Protein AF-A0A9Q3XQT0-F1 (afdb_monomer)

pLDDT: mean 92.73, std 11.46, range [34.09, 98.75]

Mean predicted aligned error: 3.82 Å

Foldseek 3Di:
DPDVLLLLQVLVVLAVFWDALLNLQVSCCVVVHVPDASVNSLVVVLVCVVVVFKFKWFQDPDPVRIDTDPDDPVVLSVCQQCHDPPFHHRVRDPDSVSRVPGRSITMHGDPVNVVSNVVVVVVVRDNPDDPDDD

Radius of gyration: 14.34 Å; Cα contacts (8 Å, |Δi|>4): 191; chains: 1; bounding box: 37×36×39 Å

Secondary structure (DSSP, 8-state):
---HHHHHHHHHHHHHSPEEHHHHHHHHHHHH-TT--HHHHHHHHHHHHHTTSEEEEEE-SSSSSEEE--S-HHHHHHHHHH-BTTBPPTTT-SSHHHHTT--S-EEEE-HHHHHHHHHHHHTT------S---

Solvent-accessible surface area (backbone atoms only — not comparable to full-atom values): 7587 Å² total; per-residue (Å²): 125,92,53,65,66,55,51,45,47,51,42,56,47,25,70,76,42,70,40,32,62,40,56,50,39,51,54,43,25,72,70,74,32,90,84,57,50,69,66,60,32,50,52,53,53,50,41,37,41,77,68,49,28,30,51,56,20,26,75,35,102,55,98,80,43,56,44,74,56,94,62,58,68,68,60,53,52,46,29,44,34,64,24,41,99,88,28,53,5,75,76,61,37,92,46,76,70,58,36,72,72,27,60,36,32,33,30,38,51,30,76,58,21,53,53,51,41,55,52,42,46,75,72,67,58,69,84,78,67,77,95,76,79,134

Sequence (134 aa):
MNDEQLEFNLLVQLDDDWITFWEFMYYTIQSMGPSTTSEQTAVVIRSLVESGLMTLGALAANEVGWEEWDVDLDEAMRRIAEGHAGEVGYLTAPDRTALTLSEVVRACITEKGERRLAELEARGFTFAGPSGLV

Structure (mmCIF, N/CA/C/O backbone):
data_AF-A0A9Q3XQT0-F1
#
_entry.id   AF-A0A9Q3XQT0-F1
#
loop_
_atom_site.group_PDB
_atom_site.id
_atom_site.type_symbol
_atom_site.label_atom_id
_atom_site.label_alt_id
_atom_site.label_comp_id
_atom_site.label_asym_id
_atom_site.label_entity_id
_atom_site.label_seq_id
_atom_site.pdbx_PDB_ins_code
_atom_site.Cartn_x
_atom_site.Cartn_y
_atom_site.Cartn_z
_atom_site.occupancy
_atom_site.B_iso_or_equiv
_atom_site.auth_seq_id
_atom_site.auth_comp_id
_atom_site.auth_asym_id
_atom_site.auth_atom_id
_atom_site.pdbx_PDB_model_num
ATOM 1 N N . MET A 1 1 ? -0.725 7.027 -11.129 1.00 66.81 1 MET A N 1
ATOM 2 C CA . MET A 1 1 ? 0.617 7.226 -10.541 1.00 66.81 1 MET A CA 1
ATOM 3 C C . MET A 1 1 ? 1.581 7.642 -11.650 1.00 66.81 1 MET A C 1
ATOM 5 O O . MET A 1 1 ? 1.451 7.113 -12.742 1.00 66.81 1 MET A O 1
ATOM 9 N N . ASN A 1 2 ? 2.480 8.610 -11.414 1.00 76.88 2 ASN A N 1
ATOM 10 C CA . ASN A 1 2 ? 3.408 9.127 -12.447 1.00 76.88 2 ASN A CA 1
ATOM 11 C C . ASN A 1 2 ? 4.858 8.638 -12.275 1.00 76.88 2 ASN A C 1
ATOM 13 O O . ASN A 1 2 ? 5.710 8.960 -13.099 1.00 76.88 2 ASN A O 1
ATOM 17 N N . ASP A 1 3 ? 5.139 7.906 -11.200 1.00 91.31 3 ASP A N 1
ATOM 18 C CA . ASP A 1 3 ? 6.454 7.344 -10.904 1.00 91.31 3 ASP A CA 1
ATOM 19 C C . ASP A 1 3 ? 6.456 5.854 -11.264 1.00 91.31 3 ASP A C 1
ATOM 21 O O . ASP A 1 3 ? 5.978 5.015 -10.501 1.00 91.31 3 ASP A O 1
ATOM 25 N N . GLU A 1 4 ? 6.948 5.536 -12.462 1.00 94.56 4 GLU A N 1
ATOM 26 C CA . GLU A 1 4 ? 6.988 4.157 -12.961 1.00 94.56 4 GLU A CA 1
ATOM 27 C C . GLU A 1 4 ? 8.007 3.282 -12.216 1.00 94.56 4 GLU A C 1
ATOM 29 O O . GLU A 1 4 ? 7.851 2.064 -12.203 1.00 94.56 4 GLU A O 1
ATOM 34 N N . GLN A 1 5 ? 9.026 3.864 -11.570 1.00 94.44 5 GLN A N 1
ATOM 35 C CA . GLN A 1 5 ? 9.981 3.081 -10.781 1.00 94.44 5 GLN A CA 1
ATOM 36 C C . GLN A 1 5 ? 9.372 2.665 -9.438 1.00 94.44 5 GLN A C 1
ATOM 38 O O . GLN A 1 5 ? 9.564 1.526 -9.012 1.00 94.44 5 GLN A O 1
ATOM 43 N N . LEU A 1 6 ? 8.610 3.555 -8.792 1.00 95.38 6 LEU A N 1
ATOM 44 C CA . LEU A 1 6 ? 7.810 3.191 -7.620 1.00 95.38 6 LEU A CA 1
ATOM 45 C C . LEU A 1 6 ? 6.753 2.141 -7.982 1.00 95.38 6 LEU A C 1
ATOM 47 O O . LEU A 1 6 ? 6.614 1.157 -7.260 1.00 95.38 6 LEU A O 1
ATOM 51 N N . GLU A 1 7 ? 6.050 2.325 -9.106 1.00 96.81 7 GLU A N 1
ATOM 52 C CA . GLU A 1 7 ? 5.091 1.341 -9.626 1.00 96.81 7 GLU A CA 1
ATOM 53 C C . GLU A 1 7 ? 5.735 -0.030 -9.789 1.00 96.81 7 GLU A C 1
ATOM 55 O O . GLU A 1 7 ? 5.234 -1.009 -9.245 1.00 96.81 7 GLU A O 1
ATOM 60 N N . PHE A 1 8 ? 6.875 -0.083 -10.480 1.00 96.50 8 PHE A N 1
ATOM 61 C CA . PHE A 1 8 ? 7.624 -1.310 -10.689 1.00 96.50 8 PHE A CA 1
ATOM 62 C C . PHE A 1 8 ? 7.989 -1.990 -9.366 1.00 96.50 8 PHE A C 1
ATOM 64 O O . PHE A 1 8 ? 7.689 -3.164 -9.177 1.00 96.50 8 PHE A O 1
ATOM 71 N N . ASN A 1 9 ? 8.598 -1.251 -8.434 1.00 94.88 9 ASN A N 1
ATOM 72 C CA . ASN A 1 9 ? 9.027 -1.806 -7.152 1.00 94.88 9 ASN A CA 1
ATOM 73 C C . ASN A 1 9 ? 7.845 -2.360 -6.340 1.00 94.88 9 ASN A C 1
ATOM 75 O O . ASN A 1 9 ? 7.977 -3.420 -5.741 1.00 94.88 9 ASN A O 1
ATOM 79 N N . LEU A 1 10 ? 6.699 -1.672 -6.328 1.00 96.56 10 LEU A N 1
ATOM 80 C CA . LEU A 1 10 ? 5.504 -2.148 -5.627 1.00 96.56 10 LEU A CA 1
ATOM 81 C C . LEU A 1 10 ? 4.891 -3.376 -6.305 1.00 96.56 10 LEU A C 1
ATOM 83 O O . LEU A 1 10 ? 4.494 -4.303 -5.609 1.00 96.56 10 LEU A O 1
ATOM 87 N N . LEU A 1 11 ? 4.838 -3.414 -7.639 1.00 97.31 11 LEU A N 1
ATOM 88 C CA . LEU A 1 11 ? 4.323 -4.578 -8.364 1.00 97.31 11 LEU A CA 1
ATOM 89 C C . LEU A 1 11 ? 5.206 -5.813 -8.169 1.00 97.31 11 LEU A C 1
ATOM 91 O O . LEU A 1 11 ? 4.660 -6.886 -7.962 1.00 97.31 11 LEU A O 1
ATOM 95 N N . VAL A 1 12 ? 6.536 -5.663 -8.152 1.00 95.88 12 VAL A N 1
ATOM 96 C CA . VAL A 1 12 ? 7.457 -6.766 -7.809 1.00 95.88 12 VAL A CA 1
ATOM 97 C C . VAL A 1 12 ? 7.134 -7.345 -6.434 1.00 95.88 12 VAL A C 1
ATOM 99 O O . VAL A 1 12 ? 7.179 -8.551 -6.243 1.00 95.88 12 VAL A O 1
ATOM 102 N N . GLN A 1 13 ? 6.824 -6.491 -5.462 1.00 95.31 13 GLN A N 1
ATOM 103 C CA . GLN A 1 13 ? 6.522 -6.941 -4.106 1.00 95.31 13 GLN A CA 1
ATOM 104 C C . GLN A 1 13 ? 5.143 -7.605 -4.014 1.00 95.31 13 GLN A C 1
ATOM 106 O O . GLN A 1 13 ? 5.013 -8.591 -3.305 1.00 95.31 13 GLN A O 1
ATOM 111 N N . LEU A 1 14 ? 4.147 -7.103 -4.756 1.00 95.94 14 LEU A N 1
ATOM 112 C CA . LEU A 1 14 ? 2.794 -7.674 -4.792 1.00 95.94 14 LEU A CA 1
ATOM 113 C C . LEU A 1 14 ? 2.750 -9.029 -5.513 1.00 95.94 14 LEU A C 1
ATOM 115 O O . LEU A 1 14 ? 1.830 -9.807 -5.272 1.00 95.94 14 LEU A O 1
ATOM 119 N N . ASP A 1 15 ? 3.680 -9.255 -6.443 1.00 96.31 15 ASP A N 1
ATOM 120 C CA . ASP A 1 15 ? 3.852 -10.517 -7.173 1.00 96.31 15 ASP A CA 1
ATOM 121 C C . ASP A 1 15 ? 4.525 -11.597 -6.308 1.00 96.31 15 ASP A C 1
ATOM 123 O O . ASP A 1 15 ? 4.220 -12.778 -6.449 1.00 96.31 15 ASP A O 1
ATOM 127 N N . ASP A 1 16 ? 5.408 -11.191 -5.387 1.00 91.81 16 ASP A N 1
ATOM 128 C CA . ASP A 1 16 ? 6.112 -12.098 -4.469 1.00 91.81 16 ASP A CA 1
ATOM 129 C C . ASP A 1 16 ? 5.231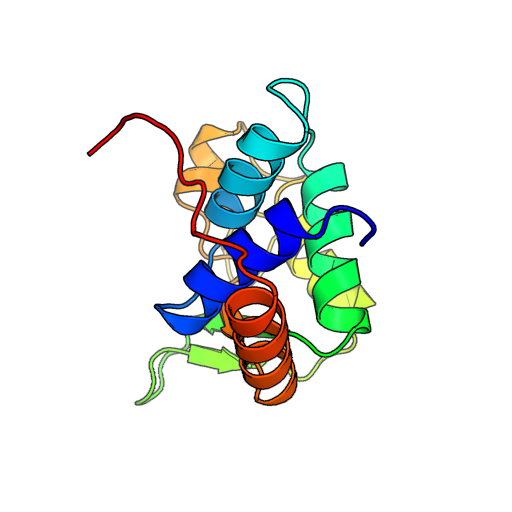 -12.527 -3.281 1.00 91.81 16 ASP A C 1
ATOM 131 O O . ASP A 1 16 ? 5.140 -13.718 -2.978 1.00 91.81 16 ASP A O 1
ATOM 135 N N . ASP A 1 17 ? 4.562 -11.575 -2.616 1.00 88.81 17 ASP A N 1
ATOM 136 C CA . ASP A 1 17 ? 3.690 -11.840 -1.462 1.00 88.81 17 ASP A CA 1
ATOM 137 C C . ASP A 1 17 ? 2.651 -10.717 -1.243 1.00 88.81 17 ASP A C 1
ATOM 139 O O . ASP A 1 17 ? 2.615 -9.690 -1.927 1.00 88.81 17 ASP A O 1
ATOM 143 N N . TRP A 1 18 ? 1.781 -10.888 -0.248 1.00 91.88 18 TRP A N 1
ATOM 144 C CA . TRP A 1 18 ? 0.856 -9.853 0.191 1.00 91.88 18 TRP A CA 1
ATOM 145 C C . TRP A 1 18 ? 1.566 -8.690 0.883 1.00 91.88 18 TRP A C 1
ATOM 147 O O . TRP A 1 18 ? 2.238 -8.875 1.899 1.00 91.88 18 TRP A O 1
ATOM 157 N N . ILE A 1 19 ? 1.265 -7.467 0.446 1.00 94.75 19 ILE A N 1
ATOM 158 C CA . ILE A 1 19 ? 1.860 -6.244 1.000 1.00 94.75 19 ILE A CA 1
ATOM 159 C C . ILE A 1 19 ? 0.974 -5.609 2.080 1.00 94.75 19 ILE A C 1
ATOM 161 O O . ILE A 1 19 ? -0.220 -5.373 1.868 1.00 94.75 19 ILE A O 1
ATOM 165 N N . THR A 1 20 ? 1.584 -5.244 3.209 1.00 96.56 20 THR A N 1
ATOM 166 C CA . THR A 1 20 ? 0.988 -4.449 4.298 1.00 96.56 20 THR A CA 1
ATOM 167 C C . THR A 1 20 ? 1.045 -2.937 4.046 1.00 96.56 20 THR A C 1
ATOM 169 O O . THR A 1 20 ? 1.838 -2.432 3.249 1.00 96.56 20 THR A O 1
ATOM 172 N N . PHE A 1 21 ? 0.263 -2.143 4.791 1.00 97.12 21 PHE A N 1
ATOM 173 C CA . PHE A 1 21 ? 0.355 -0.675 4.704 1.00 97.12 21 PHE A CA 1
ATOM 174 C C . PHE A 1 21 ? 1.775 -0.149 4.986 1.00 97.12 21 PHE A C 1
ATOM 176 O O . PHE A 1 21 ? 2.229 0.800 4.341 1.00 97.12 21 PHE A O 1
ATOM 183 N N . TRP A 1 22 ? 2.486 -0.754 5.942 1.00 95.81 22 TRP A N 1
ATOM 184 C CA . TRP A 1 22 ? 3.849 -0.348 6.277 1.00 95.81 22 TRP A CA 1
ATOM 185 C C . TRP A 1 22 ? 4.814 -0.535 5.111 1.00 95.81 22 TRP A C 1
ATOM 187 O O . TRP A 1 22 ? 5.607 0.361 4.831 1.00 95.81 22 TRP A O 1
ATOM 197 N N . GLU A 1 23 ? 4.728 -1.656 4.404 1.00 95.06 23 GLU A N 1
ATOM 198 C CA . GLU A 1 23 ? 5.579 -1.934 3.248 1.00 95.06 23 GLU A CA 1
ATOM 199 C C . GLU A 1 23 ? 5.295 -0.961 2.098 1.00 95.06 23 GLU A C 1
ATOM 201 O O . GLU A 1 23 ? 6.235 -0.394 1.536 1.00 95.06 23 GLU A O 1
ATOM 206 N N . PHE A 1 24 ? 4.024 -0.635 1.825 1.00 96.50 24 PHE A N 1
ATOM 207 C CA . PHE A 1 24 ? 3.699 0.468 0.912 1.00 96.50 24 PHE A CA 1
ATOM 208 C C . PHE A 1 24 ? 4.368 1.775 1.343 1.00 96.50 24 PHE A C 1
ATOM 210 O O . PHE A 1 24 ? 4.967 2.472 0.517 1.00 96.50 24 PHE A O 1
ATOM 217 N N . MET A 1 25 ? 4.288 2.117 2.633 1.00 95.50 25 MET A N 1
ATOM 218 C CA . MET A 1 25 ? 4.875 3.352 3.151 1.00 95.50 25 MET A CA 1
ATOM 219 C C . MET A 1 25 ? 6.398 3.337 3.020 1.00 95.50 25 MET A C 1
ATOM 221 O O . MET A 1 25 ? 6.990 4.348 2.649 1.00 95.50 25 MET A O 1
ATOM 225 N N . TYR A 1 26 ? 7.029 2.193 3.270 1.00 93.50 26 TYR A N 1
ATOM 226 C CA . TYR A 1 26 ? 8.465 1.998 3.138 1.00 93.50 26 TYR A CA 1
ATOM 227 C C . TYR A 1 26 ? 8.949 2.289 1.714 1.00 93.50 26 TYR A C 1
ATOM 229 O O . TYR A 1 26 ? 9.816 3.147 1.534 1.00 93.50 26 TYR A O 1
ATOM 237 N N . TYR A 1 27 ? 8.350 1.664 0.697 1.00 93.62 27 TYR A N 1
ATOM 238 C CA . TYR A 1 27 ? 8.723 1.896 -0.703 1.00 93.62 27 TYR A CA 1
ATOM 239 C C . TYR A 1 27 ? 8.375 3.307 -1.180 1.00 93.62 27 TYR A C 1
ATOM 241 O O . TYR A 1 27 ? 9.162 3.933 -1.893 1.00 93.62 27 TYR A O 1
ATOM 249 N N . THR A 1 28 ? 7.249 3.858 -0.724 1.00 94.50 28 THR A N 1
ATOM 250 C CA . THR A 1 28 ? 6.882 5.245 -1.035 1.00 94.50 28 THR A CA 1
ATOM 251 C C . THR A 1 28 ? 7.895 6.229 -0.436 1.00 94.50 28 THR A C 1
ATOM 253 O O . THR A 1 28 ? 8.312 7.159 -1.121 1.00 94.50 28 THR A O 1
ATOM 256 N N . ILE A 1 29 ? 8.377 6.001 0.795 1.00 93.81 29 ILE A N 1
ATOM 257 C CA . ILE A 1 29 ? 9.454 6.789 1.421 1.00 93.81 29 ILE A CA 1
ATOM 258 C C . ILE A 1 29 ? 10.755 6.700 0.619 1.00 93.81 29 ILE A C 1
ATOM 260 O O . ILE A 1 29 ? 11.425 7.719 0.456 1.00 93.81 29 ILE A O 1
ATOM 264 N N . GLN A 1 30 ? 11.124 5.518 0.114 1.00 90.38 30 GLN A N 1
ATOM 265 C CA . GLN A 1 30 ? 12.336 5.378 -0.701 1.00 90.38 30 GLN A CA 1
ATOM 266 C C . GLN A 1 30 ? 12.243 6.178 -2.008 1.00 90.38 30 GLN A C 1
ATOM 268 O O . GLN A 1 30 ? 13.241 6.765 -2.422 1.00 90.38 30 GLN A O 1
ATOM 273 N N . SER A 1 31 ? 11.058 6.254 -2.626 1.00 91.06 31 SER A N 1
ATOM 274 C CA . SER A 1 31 ? 10.885 6.995 -3.885 1.00 91.06 31 SER A CA 1
ATOM 275 C C . SER A 1 31 ? 10.695 8.501 -3.687 1.00 91.06 31 SER A C 1
ATOM 277 O O . SER A 1 31 ? 11.313 9.320 -4.362 1.00 91.06 31 SER A O 1
ATOM 279 N N . MET A 1 32 ? 9.840 8.891 -2.739 1.00 91.69 32 MET A N 1
ATOM 280 C CA . MET A 1 32 ? 9.408 10.281 -2.543 1.00 91.69 32 MET A CA 1
ATOM 281 C C . MET A 1 32 ? 10.208 11.024 -1.459 1.00 91.69 32 MET A C 1
ATOM 283 O O . MET A 1 32 ? 10.127 12.250 -1.358 1.00 91.69 32 MET A O 1
ATOM 287 N N . GLY A 1 33 ? 11.001 10.307 -0.658 1.00 91.69 33 GLY A N 1
ATOM 288 C CA . GLY A 1 33 ? 11.872 10.846 0.385 1.00 91.69 33 GLY A CA 1
ATOM 289 C C . GLY A 1 33 ? 11.334 10.693 1.819 1.00 91.69 33 GLY A C 1
ATOM 290 O O . GLY A 1 33 ? 10.172 10.339 2.043 1.00 91.69 33 GLY A O 1
ATOM 291 N N . PRO A 1 34 ? 12.163 11.002 2.838 1.00 91.38 34 PRO A N 1
ATOM 292 C CA . PRO A 1 34 ? 11.872 10.726 4.254 1.00 91.38 34 PRO A CA 1
ATOM 293 C C . PRO A 1 34 ? 10.689 11.518 4.833 1.00 91.38 34 PRO A C 1
ATOM 295 O O . PRO A 1 34 ? 10.137 11.137 5.868 1.00 91.38 34 PRO A O 1
ATOM 298 N N . SER A 1 35 ? 10.288 12.611 4.181 1.00 93.19 35 SER A N 1
ATOM 299 C CA . SER A 1 35 ? 9.135 13.429 4.569 1.00 93.19 35 SER A CA 1
ATOM 300 C C . SER A 1 35 ? 7.792 12.878 4.083 1.00 93.19 35 SER A C 1
ATOM 302 O O . SER A 1 35 ? 6.770 13.508 4.339 1.00 93.19 35 SER A O 1
ATOM 304 N N . THR A 1 36 ? 7.783 11.739 3.384 1.00 94.06 36 THR A N 1
ATOM 305 C CA . THR A 1 36 ? 6.555 11.104 2.892 1.00 94.06 36 THR A CA 1
ATOM 306 C C . THR A 1 36 ? 5.588 10.818 4.039 1.00 94.06 36 THR A C 1
ATOM 308 O O . THR A 1 36 ? 5.986 10.280 5.080 1.00 94.06 36 THR A O 1
ATOM 311 N N . THR A 1 37 ? 4.321 11.193 3.858 1.00 95.38 37 THR A N 1
ATOM 312 C CA . THR A 1 37 ? 3.252 10.978 4.840 1.00 95.38 37 THR A CA 1
ATOM 313 C C . THR A 1 37 ? 2.453 9.704 4.558 1.00 95.38 37 THR A C 1
ATOM 315 O O . THR A 1 37 ? 2.481 9.147 3.454 1.00 95.38 37 THR A O 1
ATOM 318 N N . SER A 1 38 ? 1.704 9.246 5.561 1.00 96.25 38 SER A N 1
ATOM 319 C CA . SER A 1 38 ? 0.788 8.113 5.418 1.00 96.25 38 SER A CA 1
ATOM 320 C C . SER A 1 38 ? -0.299 8.395 4.377 1.00 96.25 38 SER A C 1
ATOM 322 O O . SER A 1 38 ? -0.649 7.519 3.597 1.00 96.25 38 SER A O 1
ATOM 324 N N . GLU A 1 39 ? -0.782 9.635 4.286 1.00 96.94 39 GLU A N 1
ATOM 325 C CA . GLU A 1 39 ? -1.765 10.052 3.283 1.00 96.94 39 GLU A CA 1
ATOM 326 C C . GLU A 1 39 ? -1.195 9.992 1.865 1.00 96.94 39 GLU A C 1
ATOM 328 O O . GLU A 1 39 ? -1.886 9.561 0.947 1.00 96.94 39 GLU A O 1
ATOM 333 N N . GLN A 1 40 ? 0.072 10.374 1.667 1.00 96.81 40 GLN A N 1
ATOM 334 C CA . GLN A 1 40 ? 0.725 10.227 0.362 1.00 96.81 40 GLN A CA 1
ATOM 335 C C . GLN A 1 40 ? 0.840 8.751 -0.036 1.00 96.81 40 GLN A C 1
ATOM 337 O O . GLN A 1 40 ? 0.581 8.405 -1.186 1.00 96.81 40 GLN A O 1
ATOM 342 N N . THR A 1 41 ? 1.137 7.877 0.926 1.00 97.12 41 THR A N 1
ATOM 343 C CA . THR A 1 41 ? 1.129 6.420 0.721 1.00 97.12 41 THR A CA 1
ATOM 344 C C . THR A 1 41 ? -0.276 5.914 0.374 1.00 97.12 41 THR A C 1
ATOM 346 O O . THR A 1 41 ? -0.451 5.163 -0.582 1.00 97.12 41 THR A O 1
ATOM 349 N N . ALA A 1 42 ? -1.308 6.381 1.079 1.00 98.06 42 ALA A N 1
ATOM 350 C CA . ALA A 1 42 ? -2.699 6.032 0.799 1.00 98.06 42 ALA A CA 1
ATOM 351 C C . ALA A 1 42 ? -3.144 6.471 -0.611 1.00 98.06 42 ALA A C 1
ATOM 353 O O . ALA A 1 42 ? -3.902 5.758 -1.267 1.00 98.06 42 ALA A O 1
ATOM 354 N N . VAL A 1 43 ? -2.642 7.603 -1.118 1.00 98.12 43 VAL A N 1
ATOM 355 C CA . VAL A 1 43 ? -2.869 8.039 -2.509 1.00 98.12 43 VAL A CA 1
ATOM 356 C C . VAL A 1 43 ? -2.234 7.073 -3.516 1.00 98.12 43 VAL A C 1
ATOM 358 O O . VAL A 1 43 ? -2.851 6.786 -4.543 1.00 98.12 43 VAL A O 1
ATOM 361 N N . VAL A 1 44 ? -1.038 6.543 -3.233 1.00 98.12 44 VAL A N 1
ATOM 362 C CA . VAL A 1 44 ? -0.394 5.518 -4.077 1.00 98.12 44 VAL A CA 1
ATOM 363 C C . VAL A 1 44 ? -1.231 4.240 -4.105 1.00 98.12 44 VAL A C 1
ATOM 365 O O . VAL A 1 44 ? -1.563 3.764 -5.191 1.00 98.12 44 VAL A O 1
ATOM 368 N N . ILE A 1 45 ? -1.651 3.747 -2.934 1.00 98.38 45 ILE A N 1
ATOM 369 C CA . ILE A 1 45 ? -2.530 2.575 -2.800 1.00 98.38 45 ILE A CA 1
ATOM 370 C C . ILE A 1 45 ? -3.813 2.780 -3.614 1.00 98.38 45 ILE A C 1
ATOM 372 O O . ILE A 1 45 ? -4.118 1.986 -4.503 1.00 98.38 45 ILE A O 1
ATOM 376 N N . ARG A 1 46 ? -4.532 3.889 -3.392 1.00 98.50 46 ARG A N 1
ATOM 377 C CA . ARG A 1 46 ? -5.748 4.216 -4.153 1.00 98.50 46 ARG A CA 1
ATOM 378 C C . ARG A 1 46 ? -5.484 4.199 -5.659 1.00 98.50 46 ARG A C 1
ATOM 380 O O . ARG A 1 46 ? -6.239 3.573 -6.395 1.00 98.50 46 ARG A O 1
ATOM 387 N N . SER A 1 47 ? -4.405 4.835 -6.121 1.00 98.25 47 SER A N 1
ATOM 388 C CA . SER A 1 47 ? -4.088 4.898 -7.551 1.00 98.25 47 SER A CA 1
ATOM 389 C C . SER A 1 47 ? -3.847 3.517 -8.169 1.00 98.25 47 SER A C 1
ATOM 391 O O . SER A 1 47 ? -4.184 3.337 -9.341 1.00 98.25 47 SER A O 1
ATOM 393 N N . LEU A 1 48 ? -3.245 2.573 -7.441 1.00 98.38 48 LEU A N 1
ATOM 394 C CA . LEU A 1 48 ? -3.006 1.209 -7.923 1.00 98.38 48 LEU A CA 1
ATOM 395 C C . LEU A 1 48 ? -4.317 0.417 -8.035 1.00 98.38 48 LEU A C 1
ATOM 397 O O . LEU A 1 48 ? -4.544 -0.235 -9.058 1.00 98.38 48 LEU A O 1
ATOM 401 N N . VAL A 1 49 ? -5.206 0.537 -7.041 1.00 98.12 49 VAL A N 1
ATOM 402 C CA . VAL A 1 49 ? -6.527 -0.116 -7.061 1.00 98.12 49 VAL A CA 1
ATOM 403 C C . VAL A 1 49 ? -7.428 0.480 -8.143 1.00 98.12 49 VAL A C 1
ATOM 405 O O . VAL A 1 49 ? -8.010 -0.263 -8.927 1.00 98.12 49 VAL A O 1
ATOM 408 N N . GLU A 1 50 ? -7.491 1.810 -8.277 1.00 98.06 50 GLU A N 1
ATOM 409 C CA . GLU A 1 50 ? -8.252 2.484 -9.349 1.00 98.06 50 GLU A CA 1
ATOM 410 C C . GLU A 1 50 ? -7.735 2.101 -10.743 1.00 98.06 50 GLU A C 1
ATOM 412 O O . GLU A 1 50 ? -8.502 1.990 -11.700 1.00 98.06 50 GLU A O 1
ATOM 417 N N . SER A 1 51 ? -6.430 1.845 -10.861 1.00 97.81 51 SER A N 1
ATOM 418 C CA . SER A 1 51 ? -5.825 1.340 -12.096 1.00 97.81 51 SER A CA 1
ATOM 419 C C . SER A 1 51 ? -6.081 -0.155 -12.313 1.00 97.81 51 SER A C 1
ATOM 421 O O . SER A 1 51 ? -5.753 -0.675 -13.381 1.00 97.81 51 SER A O 1
ATOM 423 N N . GLY A 1 52 ? -6.682 -0.850 -11.346 1.00 98.00 52 GLY A N 1
ATOM 424 C CA . GLY A 1 52 ? -6.971 -2.281 -11.373 1.00 98.00 52 GLY A CA 1
ATOM 425 C C . GLY A 1 52 ? -5.727 -3.159 -11.290 1.00 98.00 52 GLY A C 1
ATOM 426 O O . GLY A 1 52 ? -5.775 -4.291 -11.758 1.00 98.00 52 GLY A O 1
ATOM 427 N N . LEU A 1 53 ? -4.607 -2.637 -10.784 1.00 98.50 53 LEU A N 1
ATOM 428 C CA . LEU A 1 53 ? -3.334 -3.363 -10.708 1.00 98.50 53 LEU A CA 1
ATOM 429 C C . LEU A 1 53 ? -3.222 -4.233 -9.450 1.00 98.50 53 LEU A C 1
ATOM 431 O O . LEU A 1 53 ? -2.414 -5.155 -9.419 1.00 98.50 53 LEU A O 1
ATOM 435 N N . MET A 1 54 ? -4.035 -3.952 -8.435 1.00 98.00 54 MET A N 1
ATOM 436 C CA . MET A 1 54 ? -4.078 -4.706 -7.187 1.00 98.00 54 MET A CA 1
ATOM 437 C C . MET A 1 54 ? -5.485 -4.687 -6.584 1.00 98.00 54 MET A C 1
ATOM 439 O O . MET A 1 54 ? -6.276 -3.791 -6.896 1.00 98.00 54 MET A O 1
ATOM 443 N N . THR A 1 55 ? -5.770 -5.643 -5.705 1.00 98.06 55 THR A N 1
ATOM 444 C CA . THR A 1 55 ? -6.976 -5.692 -4.865 1.00 98.06 55 THR A CA 1
ATOM 445 C C . THR A 1 55 ? -6.608 -5.560 -3.390 1.00 98.06 55 THR A C 1
ATOM 447 O O . THR A 1 55 ? -5.453 -5.742 -2.994 1.00 98.06 55 THR A O 1
ATOM 450 N N . LEU A 1 56 ? -7.590 -5.177 -2.573 1.00 98.38 56 LEU A N 1
ATOM 451 C CA . LEU A 1 56 ? -7.426 -4.990 -1.134 1.00 98.38 56 LEU A CA 1
ATOM 452 C C . LEU A 1 56 ? -8.148 -6.107 -0.392 1.00 98.38 56 LEU A C 1
ATOM 454 O O . LEU A 1 56 ? -9.275 -6.460 -0.729 1.00 98.38 56 LEU A O 1
ATOM 458 N N . GLY A 1 57 ? -7.508 -6.619 0.646 1.00 96.81 57 GLY A N 1
ATOM 459 C CA . GLY A 1 57 ? -8.070 -7.638 1.513 1.00 96.81 57 GLY A CA 1
ATOM 460 C C . GLY A 1 57 ? -7.392 -7.624 2.870 1.00 96.81 57 GLY A C 1
ATOM 461 O O . GLY A 1 57 ? -6.631 -6.710 3.200 1.00 96.81 57 GLY A O 1
ATOM 462 N N . ALA A 1 58 ? -7.662 -8.651 3.659 1.00 95.50 58 ALA A N 1
ATOM 463 C CA . ALA A 1 58 ? -7.016 -8.850 4.947 1.00 95.50 58 ALA A CA 1
ATOM 464 C C . ALA A 1 58 ? -6.840 -10.338 5.234 1.00 95.50 58 ALA A C 1
ATOM 466 O O . ALA A 1 58 ? -7.411 -11.194 4.555 1.00 95.50 58 ALA A O 1
ATOM 467 N N . LEU A 1 59 ? -6.062 -10.631 6.275 1.00 93.12 59 LEU A N 1
ATOM 468 C CA . LEU A 1 59 ? -5.967 -11.981 6.804 1.00 93.12 59 LEU A CA 1
ATOM 469 C C . LEU A 1 59 ? -7.355 -12.498 7.191 1.00 93.12 59 LEU A C 1
ATOM 471 O O . LEU A 1 59 ? -8.152 -11.798 7.819 1.00 93.12 59 LEU A O 1
ATOM 475 N N . ALA A 1 60 ? -7.622 -13.747 6.834 1.00 91.50 60 ALA A N 1
ATOM 476 C CA . ALA A 1 60 ? -8.903 -14.391 7.063 1.00 91.50 60 ALA A CA 1
ATOM 477 C C . ALA A 1 60 ? -8.714 -15.804 7.610 1.00 91.50 60 ALA A C 1
ATOM 479 O O . ALA A 1 60 ? -7.773 -16.516 7.264 1.00 91.50 60 ALA A O 1
ATOM 480 N N . ALA A 1 61 ? -9.652 -16.241 8.450 1.00 88.75 61 ALA A N 1
ATOM 481 C CA . ALA A 1 61 ? -9.674 -17.595 8.994 1.00 88.75 61 ALA A CA 1
ATOM 482 C C . ALA A 1 61 ? -10.265 -18.597 7.979 1.00 88.75 61 ALA A C 1
ATOM 484 O O . ALA A 1 61 ? -11.298 -19.217 8.232 1.00 88.75 61 ALA A O 1
ATOM 485 N N . ASN A 1 62 ? -9.625 -18.729 6.815 1.00 91.25 62 ASN A N 1
ATOM 486 C CA . ASN A 1 62 ? -9.986 -19.663 5.746 1.00 91.25 62 ASN A CA 1
ATOM 487 C C . ASN A 1 62 ? -8.752 -20.475 5.291 1.00 91.25 62 ASN A C 1
ATOM 489 O O . ASN A 1 62 ? -7.658 -20.287 5.816 1.00 91.25 62 ASN A O 1
ATOM 493 N N . GLU A 1 63 ? -8.918 -21.404 4.343 1.00 87.56 63 GLU A N 1
ATOM 494 C CA . GLU A 1 63 ? -7.815 -22.270 3.877 1.00 87.56 63 GLU A CA 1
ATOM 495 C C . GLU A 1 63 ? -6.676 -21.503 3.187 1.00 87.56 63 GLU A C 1
ATOM 497 O O . GLU A 1 63 ? -5.542 -21.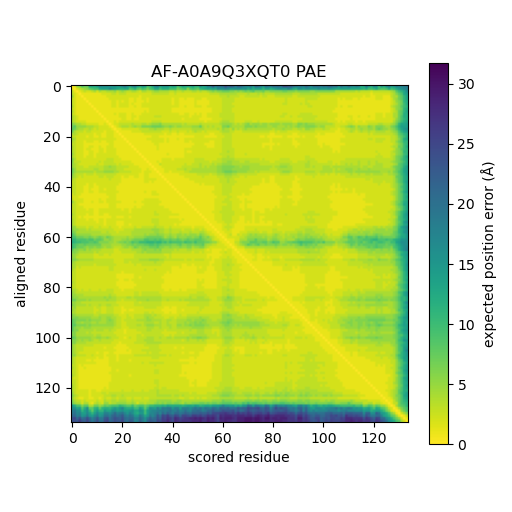975 3.1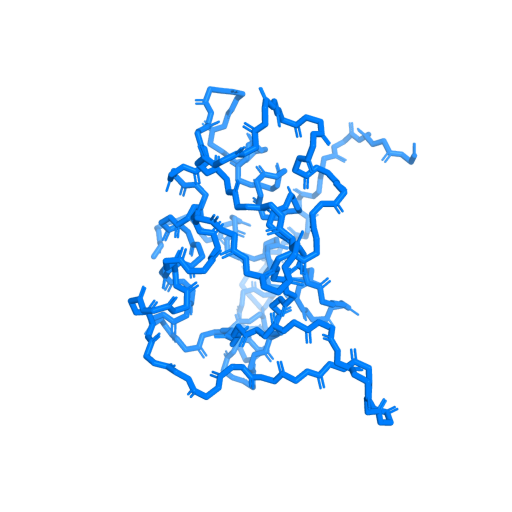76 1.00 87.56 63 GLU A O 1
ATOM 502 N N . VAL A 1 64 ? -6.975 -20.329 2.627 1.00 86.00 64 VAL A N 1
ATOM 503 C CA . VAL A 1 64 ? -6.017 -19.470 1.920 1.00 86.00 64 VAL A CA 1
ATOM 504 C C . VAL A 1 64 ? -5.303 -18.522 2.891 1.00 86.00 64 VAL A C 1
ATOM 506 O O . VAL A 1 64 ? -4.199 -18.081 2.607 1.00 86.00 64 VAL A O 1
ATOM 509 N N . GLY A 1 65 ? -5.898 -18.234 4.053 1.00 89.88 65 GLY A N 1
ATOM 510 C CA . GLY A 1 65 ? -5.380 -17.284 5.038 1.00 89.88 65 GLY A CA 1
ATOM 511 C C . GLY A 1 65 ? -5.673 -15.817 4.709 1.00 89.88 65 GLY A C 1
ATOM 512 O O . GLY A 1 65 ? -5.243 -14.939 5.453 1.00 89.88 65 GLY A O 1
ATOM 513 N N . TRP A 1 66 ? -6.413 -15.540 3.634 1.00 94.00 66 TRP A N 1
ATOM 514 C CA . TRP A 1 66 ? -6.708 -14.193 3.141 1.00 94.00 66 TRP A CA 1
ATOM 515 C C . TRP A 1 66 ? -8.070 -14.135 2.461 1.00 94.00 66 TRP A C 1
ATOM 517 O O . TRP A 1 66 ? -8.555 -15.128 1.912 1.00 94.00 66 TRP A O 1
ATOM 527 N N . GLU A 1 67 ? -8.696 -12.967 2.516 1.00 94.75 67 GLU A N 1
ATOM 528 C CA . GLU A 1 67 ? -9.952 -12.686 1.836 1.00 94.75 67 GLU A CA 1
ATOM 529 C C . GLU A 1 67 ? -9.929 -11.282 1.230 1.00 94.75 67 GLU A C 1
ATOM 531 O O . GLU A 1 67 ? -9.573 -10.304 1.897 1.00 94.75 67 GLU A O 1
ATOM 536 N N . GLU A 1 68 ? -10.337 -11.196 -0.037 1.00 96.50 68 GLU A N 1
ATOM 537 C CA . GLU A 1 68 ? -10.574 -9.931 -0.725 1.00 96.50 68 GLU A CA 1
ATOM 538 C C . GLU A 1 68 ? -11.756 -9.203 -0.084 1.00 96.50 68 GLU A C 1
ATOM 540 O O . GLU A 1 68 ? -12.787 -9.800 0.232 1.00 96.50 68 GLU A O 1
ATOM 545 N N . TRP A 1 69 ? -11.641 -7.892 0.091 1.00 97.25 69 TRP A N 1
ATOM 546 C CA . TRP A 1 69 ? -12.751 -7.107 0.602 1.00 97.25 69 TRP A CA 1
ATOM 547 C C . TRP A 1 69 ? -13.792 -6.830 -0.484 1.00 97.25 69 TRP A C 1
ATOM 549 O O . TRP A 1 69 ? -13.565 -6.027 -1.385 1.00 97.25 69 TRP A O 1
ATOM 559 N N . ASP A 1 70 ? -14.984 -7.405 -0.322 1.00 96.12 70 ASP A N 1
ATOM 560 C CA . ASP A 1 70 ? -16.168 -7.090 -1.134 1.00 96.12 70 ASP A CA 1
ATOM 561 C C . ASP A 1 70 ? -16.844 -5.786 -0.662 1.00 96.12 70 ASP A C 1
ATOM 563 O O . ASP A 1 70 ? -17.929 -5.778 -0.076 1.00 96.12 70 ASP A O 1
ATOM 567 N N . VAL A 1 71 ? -16.144 -4.662 -0.833 1.00 97.88 71 VAL A N 1
ATOM 568 C CA . VAL A 1 71 ? -16.642 -3.301 -0.570 1.00 97.88 71 VAL A CA 1
ATOM 569 C C . VAL A 1 71 ? -16.123 -2.326 -1.620 1.00 97.88 71 VAL A C 1
ATOM 571 O O . VAL A 1 71 ? -15.159 -2.606 -2.329 1.00 97.88 71 VAL A O 1
ATOM 574 N N . ASP A 1 72 ? -16.748 -1.152 -1.719 1.00 97.75 72 ASP A N 1
ATOM 575 C CA . ASP A 1 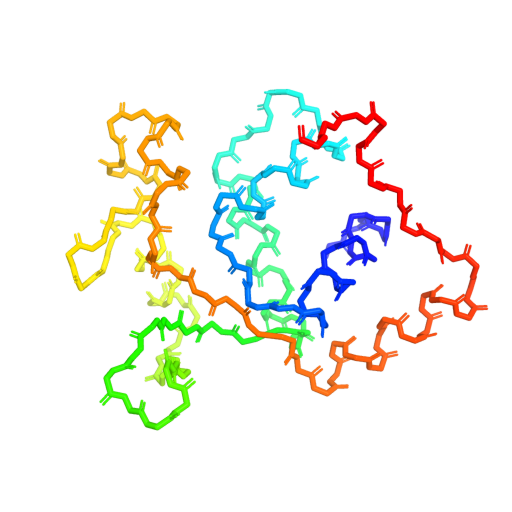72 ? -16.223 -0.098 -2.581 1.00 97.75 72 ASP A CA 1
ATOM 576 C C . ASP A 1 72 ? -14.871 0.445 -2.083 1.00 97.75 72 ASP A C 1
ATOM 578 O O . ASP A 1 72 ? -14.470 0.286 -0.925 1.00 97.75 72 ASP A O 1
ATOM 582 N N . LEU A 1 73 ? -14.147 1.098 -2.992 1.00 98.31 73 LEU A N 1
ATOM 583 C CA . LEU A 1 73 ? -12.811 1.606 -2.704 1.00 98.31 73 LEU A CA 1
ATOM 584 C C . LEU A 1 73 ? -12.807 2.681 -1.610 1.00 98.31 73 LEU A C 1
ATOM 586 O O . LEU A 1 73 ? -11.836 2.777 -0.863 1.00 98.31 73 LEU A O 1
ATOM 590 N N . ASP A 1 74 ? -13.857 3.492 -1.498 1.00 98.56 74 ASP A N 1
ATOM 591 C CA . ASP A 1 74 ? -13.910 4.539 -0.479 1.00 98.56 74 ASP A CA 1
ATOM 592 C C . ASP A 1 74 ? -13.987 3.914 0.921 1.00 98.56 74 ASP A C 1
ATOM 594 O O . ASP A 1 74 ? -13.239 4.313 1.817 1.00 98.56 74 ASP A O 1
ATOM 598 N N . GLU A 1 75 ? -14.806 2.876 1.093 1.00 98.56 75 GLU A N 1
ATOM 599 C CA . GLU A 1 75 ? -14.886 2.089 2.322 1.00 98.56 75 GLU A CA 1
ATOM 600 C C . GLU A 1 75 ? -13.584 1.329 2.605 1.00 98.56 75 GLU A C 1
ATOM 602 O O . GLU A 1 75 ? -13.096 1.354 3.736 1.00 98.56 75 GLU A O 1
ATOM 607 N N . ALA A 1 76 ? -12.972 0.699 1.599 1.00 98.50 76 ALA A N 1
ATOM 608 C CA . ALA A 1 76 ? -11.687 0.019 1.768 1.00 98.50 76 ALA A CA 1
ATOM 609 C C . ALA A 1 76 ? -10.580 0.989 2.227 1.00 98.50 76 ALA A C 1
ATOM 611 O O . ALA A 1 76 ? -9.846 0.709 3.177 1.00 98.50 76 ALA A O 1
ATOM 612 N N . MET A 1 77 ? -10.493 2.173 1.615 1.00 98.75 77 MET A N 1
ATOM 613 C CA . MET A 1 77 ? -9.535 3.203 2.026 1.00 98.75 77 MET A CA 1
ATOM 614 C C . MET A 1 77 ? -9.853 3.764 3.415 1.00 98.75 77 MET A C 1
ATOM 616 O O . MET A 1 77 ? -8.927 4.052 4.175 1.00 98.75 77 MET A O 1
ATOM 620 N N . ARG A 1 78 ? -11.137 3.878 3.785 1.00 98.62 78 ARG A N 1
ATOM 621 C CA . ARG A 1 78 ? -11.545 4.264 5.142 1.00 98.62 78 ARG A CA 1
ATOM 622 C C . ARG A 1 78 ? -11.079 3.242 6.179 1.00 98.62 78 ARG A C 1
ATOM 624 O O . ARG A 1 78 ? -10.543 3.647 7.204 1.00 98.62 78 ARG A O 1
ATOM 631 N N . ARG A 1 79 ? -11.202 1.938 5.904 1.00 98.44 79 ARG A N 1
ATOM 632 C CA . ARG A 1 79 ? -10.678 0.861 6.771 1.00 98.44 79 ARG A CA 1
ATOM 633 C C . ARG A 1 79 ? -9.171 0.975 6.981 1.00 98.44 79 ARG A C 1
ATOM 635 O O . ARG A 1 79 ? -8.711 0.898 8.114 1.00 98.44 79 ARG A O 1
ATOM 642 N N . ILE A 1 80 ? -8.409 1.230 5.918 1.00 98.44 80 ILE A N 1
ATOM 643 C CA . ILE A 1 80 ? -6.952 1.438 5.998 1.00 98.44 80 ILE A CA 1
ATOM 644 C C . ILE A 1 80 ? -6.609 2.690 6.827 1.00 98.44 80 ILE A C 1
ATOM 646 O O . ILE A 1 80 ? -5.635 2.70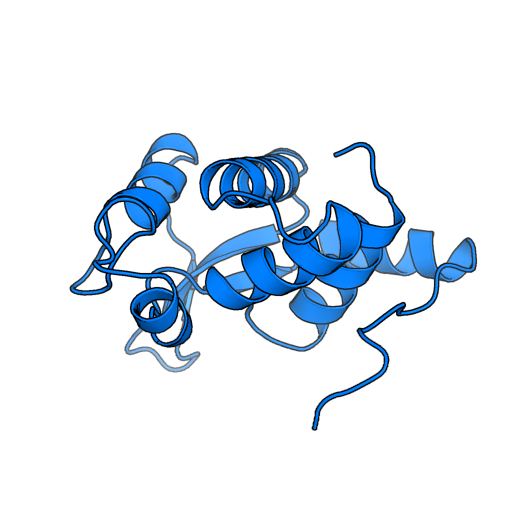1 7.583 1.00 98.44 80 ILE A O 1
ATOM 650 N N . ALA A 1 81 ? -7.410 3.750 6.705 1.00 98.44 81 ALA A N 1
ATOM 651 C CA . ALA A 1 81 ? -7.197 5.006 7.415 1.00 98.44 81 ALA A CA 1
ATOM 652 C C . ALA A 1 81 ? -7.548 4.922 8.905 1.00 98.44 81 ALA A C 1
ATOM 654 O O . ALA A 1 81 ? -6.753 5.329 9.752 1.00 98.44 81 ALA A O 1
ATOM 655 N N . GLU A 1 82 ? -8.723 4.393 9.229 1.00 98.25 82 GLU A N 1
ATOM 656 C CA . GLU A 1 82 ? -9.314 4.426 10.572 1.00 98.25 82 GLU A CA 1
ATOM 657 C C . GLU A 1 82 ? -9.080 3.138 11.374 1.00 98.25 82 GLU A C 1
ATOM 659 O O . GLU A 1 82 ? -9.279 3.128 12.587 1.00 98.25 82 GLU A O 1
ATOM 664 N N . GLY A 1 83 ? -8.657 2.060 10.717 1.00 97.31 83 GLY A N 1
ATOM 665 C CA . GLY A 1 83 ? -8.554 0.730 11.302 1.00 97.31 83 GLY A CA 1
ATOM 666 C C . GLY A 1 83 ? -9.768 -0.141 10.990 1.00 97.31 83 GLY A C 1
ATOM 667 O O . GLY A 1 83 ? -10.861 0.336 10.662 1.00 97.31 83 GLY A O 1
ATOM 668 N N . HIS A 1 84 ? -9.579 -1.453 11.090 1.00 96.44 84 HIS A N 1
ATOM 669 C CA . HIS A 1 84 ? -10.616 -2.441 10.812 1.00 96.44 84 HIS A CA 1
ATOM 670 C C . HIS A 1 84 ? -10.325 -3.762 11.525 1.00 96.44 84 HIS A C 1
ATOM 672 O O . HIS A 1 84 ? -9.173 -4.136 11.683 1.00 96.44 84 HIS A O 1
ATOM 678 N N . ALA A 1 85 ? -11.371 -4.469 11.965 1.00 92.62 85 ALA A N 1
ATOM 679 C CA . ALA A 1 85 ? -11.259 -5.790 12.600 1.00 92.62 85 ALA A CA 1
ATOM 680 C C . ALA A 1 85 ? -10.283 -5.881 13.801 1.00 92.62 85 ALA A C 1
ATOM 682 O O . ALA A 1 85 ? -9.788 -6.956 14.118 1.00 92.62 85 ALA A O 1
ATOM 683 N N . GLY A 1 86 ? -10.053 -4.770 14.511 1.00 92.56 86 GLY A N 1
ATOM 684 C CA . GLY A 1 86 ? -9.121 -4.702 15.646 1.00 92.56 86 GLY A CA 1
ATOM 685 C C . GLY A 1 86 ? -7.710 -4.239 15.273 1.00 92.56 86 GLY A C 1
ATOM 686 O O . GLY A 1 86 ? -6.939 -3.909 16.171 1.00 92.56 86 GLY A O 1
ATOM 687 N N . GLU A 1 87 ? -7.411 -4.130 13.979 1.00 95.88 87 GLU A N 1
ATOM 688 C CA . GLU A 1 87 ? -6.161 -3.584 13.457 1.00 95.88 87 GLU A CA 1
ATOM 689 C C . GLU A 1 87 ? -6.192 -2.056 13.401 1.00 95.88 87 GLU A C 1
ATOM 691 O O . GLU A 1 87 ? -7.230 -1.433 13.145 1.00 95.88 87 GLU A O 1
ATOM 696 N N . VAL A 1 88 ? -5.031 -1.442 13.629 1.00 96.44 88 VAL A N 1
ATOM 697 C CA . VAL A 1 88 ? -4.883 0.018 13.656 1.00 96.44 88 VAL A CA 1
ATOM 698 C C . VAL A 1 88 ? -4.714 0.585 12.247 1.00 96.44 88 VAL A C 1
ATOM 700 O O . VAL A 1 88 ? -3.877 0.121 11.475 1.00 96.44 88 VAL A O 1
ATOM 703 N N . GLY A 1 89 ? -5.474 1.629 11.919 1.00 97.69 89 GLY A N 1
ATOM 704 C CA . GLY A 1 89 ? -5.294 2.389 10.681 1.00 97.69 89 GLY A CA 1
ATOM 705 C C . GLY A 1 89 ? -4.268 3.510 10.824 1.00 97.69 89 GLY A C 1
ATOM 706 O O . GLY A 1 89 ? -3.899 3.903 11.938 1.00 97.69 89 GLY A O 1
ATOM 707 N N . TYR A 1 90 ? -3.826 4.072 9.697 1.00 97.19 90 TYR A N 1
ATOM 708 C CA . TYR A 1 90 ? -2.755 5.076 9.685 1.00 97.19 90 TYR A CA 1
ATOM 709 C C . TYR A 1 90 ? -3.106 6.426 10.322 1.00 97.19 90 TYR A C 1
ATOM 711 O O . TYR A 1 90 ? -2.188 7.158 10.688 1.00 97.19 90 TYR A O 1
ATOM 719 N N . LEU A 1 91 ? -4.391 6.763 10.483 1.00 97.25 91 LEU A N 1
ATOM 720 C CA . LEU A 1 91 ? -4.833 7.958 11.217 1.00 97.25 91 LEU A CA 1
ATOM 721 C C . LEU A 1 91 ? -4.971 7.708 12.721 1.00 97.25 91 LEU A C 1
ATOM 723 O O . LEU A 1 91 ? -4.930 8.649 13.509 1.00 97.25 91 LEU A O 1
ATOM 727 N N . THR A 1 92 ? -5.166 6.451 13.118 1.00 96.12 92 THR A N 1
ATOM 728 C CA . THR A 1 92 ? -5.414 6.063 14.515 1.00 96.12 92 THR A CA 1
ATOM 729 C C . THR A 1 92 ? -4.187 5.497 15.217 1.00 96.12 92 THR A C 1
ATOM 731 O O . THR A 1 92 ? -4.191 5.360 16.440 1.00 96.12 92 THR A O 1
ATOM 734 N N . ALA A 1 93 ? -3.141 5.150 14.465 1.00 95.00 93 ALA A N 1
ATOM 735 C CA . ALA A 1 93 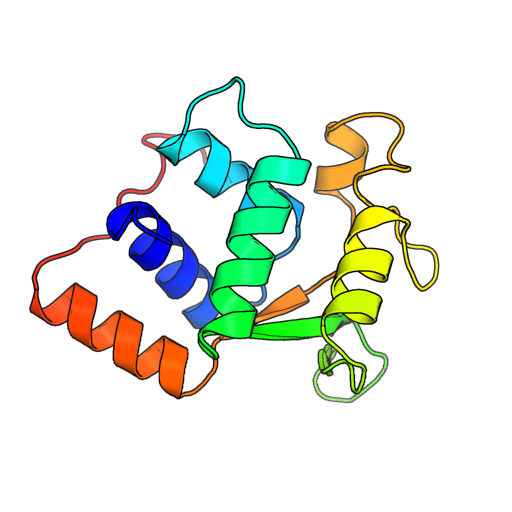? -1.905 4.639 15.028 1.00 95.00 93 ALA A CA 1
ATOM 736 C C . ALA A 1 93 ? -1.226 5.702 15.917 1.00 95.00 93 ALA A C 1
ATOM 738 O O . ALA A 1 93 ? -1.097 6.857 15.505 1.00 95.00 93 ALA A O 1
ATOM 739 N N . PRO A 1 94 ? -0.767 5.335 17.129 1.00 92.12 94 PRO A N 1
ATOM 740 C CA . PRO A 1 94 ? -0.129 6.281 18.046 1.00 92.12 94 PRO A CA 1
ATOM 741 C C . PRO A 1 94 ? 1.212 6.807 17.517 1.00 92.12 94 PRO A C 1
ATOM 743 O O . PRO A 1 94 ? 1.615 7.922 17.846 1.00 92.12 94 PRO A O 1
ATOM 746 N N . ASP A 1 95 ? 1.902 6.009 16.703 1.00 89.75 95 ASP A N 1
ATOM 747 C CA . ASP A 1 95 ? 3.143 6.362 16.028 1.00 89.75 95 ASP A CA 1
ATOM 748 C C . ASP A 1 95 ? 3.374 5.462 14.799 1.00 89.75 95 ASP A C 1
ATOM 750 O O . ASP A 1 95 ? 2.600 4.548 14.506 1.00 89.75 95 ASP A O 1
ATOM 754 N N . ARG A 1 96 ? 4.463 5.724 14.064 1.00 85.50 96 ARG A N 1
ATOM 755 C CA . ARG A 1 96 ? 4.856 4.930 12.887 1.00 85.50 96 ARG A CA 1
ATOM 756 C C . ARG A 1 96 ? 5.260 3.495 13.231 1.00 85.50 96 ARG A C 1
ATOM 758 O O . ARG A 1 96 ? 5.125 2.632 12.373 1.00 85.50 96 ARG A O 1
ATOM 765 N N . THR A 1 97 ? 5.744 3.236 14.444 1.00 89.81 97 THR A N 1
ATOM 766 C CA . THR A 1 97 ? 6.128 1.885 14.879 1.00 89.81 97 THR A CA 1
ATOM 767 C C . THR A 1 97 ? 4.898 0.993 14.978 1.00 89.81 97 THR A C 1
ATOM 769 O O . THR A 1 97 ? 4.936 -0.154 14.558 1.00 89.81 97 THR A O 1
ATOM 772 N N . ALA A 1 98 ? 3.772 1.526 15.456 1.00 91.81 98 ALA A N 1
ATOM 773 C CA . ALA A 1 98 ? 2.518 0.777 15.494 1.00 91.81 98 ALA A CA 1
ATOM 774 C C . ALA A 1 98 ? 2.037 0.345 14.096 1.00 91.81 98 ALA A C 1
ATOM 776 O O . ALA A 1 98 ? 1.379 -0.684 13.971 1.00 91.81 98 ALA A O 1
ATOM 777 N N . LEU A 1 99 ? 2.398 1.085 13.042 1.00 92.62 99 LEU A N 1
ATOM 778 C CA . LEU A 1 99 ? 2.069 0.702 11.668 1.00 92.62 99 LEU A CA 1
ATOM 779 C C . LEU A 1 99 ?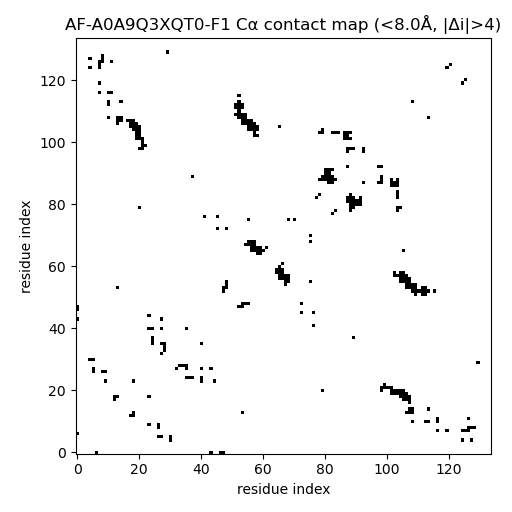 2.908 -0.461 11.150 1.00 92.62 99 LEU A C 1
ATOM 781 O O . LEU A 1 99 ? 2.405 -1.198 10.312 1.00 92.62 99 LEU A O 1
ATOM 785 N N . THR A 1 100 ? 4.125 -0.681 11.662 1.00 92.56 100 THR A N 1
ATOM 786 C CA . THR A 1 100 ? 4.969 -1.811 11.221 1.00 92.56 100 THR A CA 1
ATOM 787 C C . THR A 1 100 ? 4.399 -3.167 11.629 1.00 92.56 100 THR A C 1
ATOM 789 O O . THR A 1 100 ? 4.890 -4.191 11.173 1.00 92.56 100 THR A O 1
ATOM 792 N N . LEU A 1 101 ? 3.434 -3.173 12.549 1.00 90.88 101 LEU A N 1
ATOM 793 C CA . LEU A 1 101 ? 2.760 -4.363 13.063 1.00 90.88 101 LEU A CA 1
ATOM 794 C C . LEU A 1 101 ? 1.288 -4.421 12.646 1.00 90.88 101 LEU A C 1
ATOM 796 O O . LEU A 1 101 ? 0.591 -5.340 13.058 1.00 90.88 101 LEU A O 1
ATOM 800 N N . SER A 1 102 ? 0.802 -3.419 11.909 1.00 94.00 102 SER A N 1
ATOM 801 C CA . SER A 1 102 ? -0.600 -3.361 11.512 1.00 94.00 102 SER A CA 1
ATOM 802 C C . SER A 1 102 ? -0.863 -4.326 10.365 1.00 94.00 102 SER A C 1
ATOM 804 O O . SER A 1 102 ? -0.261 -4.210 9.297 1.00 94.00 102 SER A O 1
ATOM 806 N N . GLU A 1 103 ? -1.828 -5.215 10.572 1.00 95.19 103 GLU A N 1
ATOM 807 C CA . GLU A 1 103 ? -2.340 -6.144 9.563 1.00 95.19 103 GLU A CA 1
ATOM 808 C C . GLU A 1 103 ? -3.669 -5.645 8.973 1.00 95.19 103 GLU A C 1
ATOM 810 O O . GLU A 1 103 ? -4.454 -6.416 8.420 1.00 95.19 103 GLU A O 1
ATOM 815 N N . VAL A 1 104 ? -3.938 -4.333 9.084 1.00 97.19 104 VAL A N 1
ATOM 816 C CA . VAL A 1 104 ? -5.203 -3.720 8.639 1.00 97.19 104 VAL A CA 1
ATOM 817 C C . VAL A 1 104 ? -5.501 -3.990 7.169 1.00 97.19 104 VAL A C 1
ATOM 819 O O . VAL A 1 104 ? -6.663 -3.979 6.779 1.00 97.19 104 VAL A O 1
ATOM 822 N N . VAL A 1 105 ? -4.471 -4.216 6.353 1.00 97.88 105 VAL A N 1
ATOM 823 C CA . VAL A 1 105 ? -4.602 -4.546 4.939 1.00 97.88 105 VAL A CA 1
ATOM 824 C C . VAL A 1 105 ? -3.474 -5.465 4.495 1.00 97.88 105 VAL A C 1
ATOM 826 O O . VAL A 1 105 ? -2.323 -5.288 4.891 1.00 97.88 105 VAL A O 1
ATOM 829 N N . ARG A 1 106 ? -3.825 -6.399 3.616 1.00 96.88 106 ARG A N 1
ATOM 830 C CA . ARG A 1 106 ? -2.929 -7.235 2.819 1.00 96.88 106 ARG A CA 1
ATOM 831 C C . ARG A 1 106 ? -3.373 -7.120 1.364 1.00 96.88 106 ARG A C 1
ATOM 833 O O . ARG A 1 106 ? -4.445 -7.609 1.010 1.00 96.88 106 ARG A O 1
ATOM 840 N N . ALA A 1 107 ? -2.612 -6.397 0.551 1.00 97.44 107 ALA A N 1
ATOM 841 C CA . ALA A 1 107 ? -2.929 -6.200 -0.862 1.00 97.44 107 ALA A CA 1
ATOM 842 C C . ALA A 1 107 ? -2.365 -7.340 -1.717 1.00 97.44 107 ALA A C 1
ATOM 844 O O . ALA A 1 107 ? -1.280 -7.840 -1.428 1.00 97.44 107 ALA A O 1
ATOM 845 N N . CYS A 1 108 ? -3.084 -7.705 -2.780 1.00 95.62 108 CYS A N 1
ATOM 846 C CA . CYS A 1 108 ? -2.670 -8.718 -3.755 1.00 95.62 108 CYS A CA 1
ATOM 847 C C . CYS A 1 108 ? -2.544 -8.109 -5.148 1.00 95.62 108 CYS A C 1
ATOM 849 O O . CYS A 1 108 ? -3.359 -7.261 -5.524 1.00 95.62 108 CYS A O 1
ATOM 851 N N . ILE A 1 109 ? -1.580 -8.579 -5.941 1.00 97.88 109 ILE A N 1
ATOM 852 C CA . ILE A 1 109 ? -1.532 -8.255 -7.368 1.00 97.88 109 ILE A CA 1
ATOM 853 C C . ILE A 1 109 ? -2.750 -8.842 -8.099 1.00 97.88 109 ILE A C 1
ATOM 855 O O . ILE A 1 109 ? -3.277 -9.891 -7.732 1.00 97.88 109 ILE A O 1
ATOM 859 N N . THR A 1 110 ? -3.214 -8.164 -9.149 1.00 97.94 110 THR A N 1
ATOM 860 C CA . THR A 1 110 ? -4.175 -8.746 -10.101 1.00 97.94 110 THR A CA 1
ATOM 861 C C . THR A 1 110 ? -3.458 -9.261 -11.342 1.00 97.94 110 THR A C 1
ATOM 863 O O . THR A 1 110 ? -2.363 -8.806 -11.659 1.00 97.94 110 THR A O 1
ATOM 866 N N . GLU A 1 111 ? -4.136 -10.051 -12.178 1.00 98.19 111 GLU A N 1
ATOM 867 C CA . GLU A 1 111 ? -3.608 -10.408 -13.506 1.00 98.19 111 GLU A CA 1
ATOM 868 C C . GLU A 1 111 ? -3.241 -9.178 -14.365 1.00 98.19 111 GLU A C 1
ATOM 870 O O . GLU A 1 111 ? -2.386 -9.230 -15.250 1.00 98.19 111 GLU A O 1
ATOM 875 N N . LYS A 1 112 ? -3.935 -8.045 -14.172 1.00 98.44 112 LYS A N 1
ATOM 876 C CA . LYS A 1 112 ? -3.587 -6.794 -14.860 1.00 98.44 112 LYS A CA 1
ATOM 877 C C . LYS A 1 112 ? -2.303 -6.199 -14.283 1.00 98.44 112 LYS A C 1
ATOM 879 O O . LYS A 1 112 ? -1.504 -5.679 -15.059 1.00 98.44 112 LYS A O 1
ATOM 884 N N . GLY A 1 113 ? -2.121 -6.284 -12.967 1.00 98.44 113 GLY A N 1
ATOM 885 C CA . GLY A 1 113 ? -0.875 -5.961 -12.280 1.00 98.44 113 GLY A CA 1
ATOM 886 C C . GLY A 1 113 ? 0.297 -6.786 -12.801 1.00 98.44 113 GLY A C 1
ATOM 887 O O . GLY A 1 113 ? 1.285 -6.199 -13.225 1.00 98.44 113 GLY A O 1
ATOM 888 N N . GLU A 1 114 ? 0.155 -8.109 -12.885 1.00 98.56 114 GLU A N 1
ATOM 889 C CA . GLU A 1 114 ? 1.190 -9.021 -13.403 1.00 98.56 114 GLU A CA 1
ATOM 890 C C . GLU A 1 114 ? 1.585 -8.672 -14.846 1.00 98.56 114 GLU A C 1
ATOM 892 O O . GLU A 1 114 ? 2.761 -8.548 -15.186 1.00 98.56 114 GLU A O 1
ATOM 897 N N . ARG A 1 115 ? 0.596 -8.424 -15.719 1.00 98.62 115 ARG A N 1
ATOM 898 C CA . ARG A 1 115 ? 0.872 -7.972 -17.094 1.00 98.62 115 ARG A CA 1
ATOM 899 C C . ARG A 1 115 ? 1.618 -6.643 -17.114 1.00 98.62 115 ARG A C 1
ATOM 901 O O . ARG A 1 115 ? 2.535 -6.471 -17.914 1.00 98.62 115 ARG A O 1
ATOM 908 N N . ARG A 1 116 ? 1.233 -5.705 -16.246 1.00 98.12 116 ARG A N 1
ATOM 909 C CA . ARG A 1 116 ? 1.897 -4.405 -16.140 1.00 98.12 116 ARG A CA 1
ATOM 910 C C . ARG A 1 116 ? 3.330 -4.543 -15.621 1.00 98.12 116 ARG A C 1
ATOM 912 O O . ARG A 1 116 ? 4.210 -3.846 -16.121 1.00 98.12 116 ARG A O 1
ATOM 919 N N . LEU A 1 117 ? 3.570 -5.450 -14.678 1.00 98.19 117 LEU A N 1
ATOM 920 C CA . LEU A 1 117 ? 4.906 -5.786 -14.201 1.00 98.19 117 LEU A CA 1
ATOM 921 C C . LEU A 1 117 ? 5.774 -6.286 -15.362 1.00 98.19 117 LEU A C 1
ATOM 923 O O . LEU A 1 117 ? 6.797 -5.669 -15.658 1.00 98.19 117 LEU A O 1
ATOM 927 N N . ALA A 1 118 ? 5.307 -7.292 -16.106 1.00 98.19 118 ALA A N 1
ATOM 928 C CA . ALA A 1 118 ? 6.024 -7.838 -17.259 1.00 98.19 118 ALA A CA 1
ATOM 929 C C . ALA A 1 118 ? 6.314 -6.784 -18.352 1.00 98.19 118 ALA A C 1
ATOM 931 O O . ALA A 1 118 ? 7.375 -6.793 -18.981 1.00 98.19 118 ALA A O 1
ATOM 932 N N . GLU A 1 119 ? 5.397 -5.836 -18.584 1.00 98.31 119 GLU A N 1
ATOM 933 C CA . GLU A 1 119 ? 5.630 -4.705 -19.495 1.00 98.31 119 GLU A CA 1
ATOM 934 C C . GLU A 1 119 ? 6.783 -3.805 -19.033 1.00 98.31 119 GLU A C 1
ATOM 936 O O . GLU A 1 119 ? 7.591 -3.357 -19.852 1.00 98.31 119 GLU A O 1
ATOM 941 N N . LEU A 1 120 ? 6.853 -3.500 -17.737 1.00 97.62 120 LEU A N 1
ATOM 942 C CA . LEU A 1 120 ? 7.910 -2.668 -17.169 1.00 97.62 120 LEU A CA 1
ATOM 943 C C . LEU A 1 120 ? 9.260 -3.405 -17.178 1.00 97.62 120 LEU A C 1
ATOM 945 O O . LEU A 1 120 ? 10.269 -2.808 -17.557 1.00 97.62 120 LEU A O 1
ATOM 949 N N . GLU A 1 121 ? 9.281 -4.707 -16.886 1.00 97.38 121 GLU A N 1
ATOM 950 C CA . GLU A 1 121 ? 10.478 -5.550 -17.030 1.00 97.38 121 GLU A CA 1
ATOM 951 C C . GLU A 1 121 ? 11.001 -5.545 -18.471 1.00 97.38 121 GLU A C 1
ATOM 953 O O . GLU A 1 121 ? 12.186 -5.308 -18.715 1.00 97.38 121 GLU A O 1
ATOM 958 N N . ALA A 1 122 ? 10.113 -5.716 -19.456 1.00 97.75 122 ALA A N 1
ATOM 959 C CA . ALA A 1 122 ? 10.472 -5.674 -20.874 1.00 97.75 122 ALA A CA 1
ATOM 960 C C . ALA A 1 122 ? 11.019 -4.304 -21.316 1.00 97.75 122 ALA A C 1
ATOM 962 O O . ALA A 1 122 ? 11.776 -4.212 -22.286 1.00 97.75 122 ALA A O 1
ATOM 963 N N . ARG A 1 123 ? 10.662 -3.231 -20.600 1.00 97.44 123 ARG A N 1
ATOM 964 C CA . ARG A 1 123 ? 11.201 -1.875 -20.795 1.00 97.44 123 ARG A CA 1
ATOM 965 C C . ARG A 1 123 ? 12.536 -1.645 -20.079 1.00 97.44 123 ARG A C 1
ATOM 967 O O . ARG A 1 123 ? 13.113 -0.570 -20.234 1.00 97.44 123 ARG A O 1
ATOM 974 N N . GLY A 1 124 ? 13.036 -2.637 -19.345 1.00 96.44 124 GLY A N 1
ATOM 975 C CA . GLY A 1 124 ? 14.327 -2.604 -18.664 1.00 96.44 124 GLY A CA 1
ATOM 976 C C . GLY A 1 124 ? 14.285 -2.020 -17.255 1.00 96.44 124 GLY A C 1
ATOM 977 O O .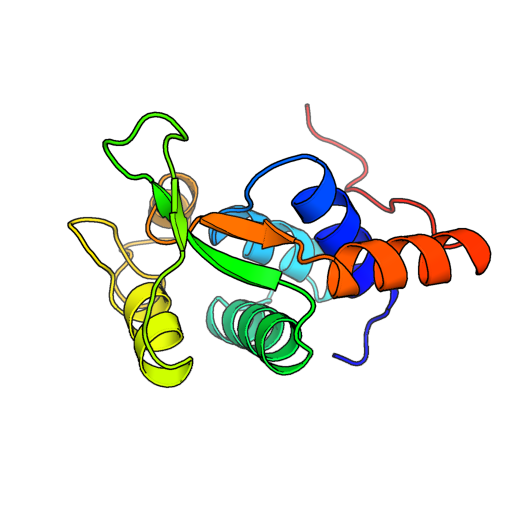 GLY A 1 124 ? 15.344 -1.685 -16.726 1.00 96.44 124 GLY A O 1
ATOM 978 N N . PHE A 1 125 ? 13.101 -1.883 -16.647 1.00 95.75 125 PHE A N 1
ATOM 979 C CA . PHE A 1 125 ? 13.023 -1.581 -15.220 1.00 95.75 125 PHE A CA 1
ATOM 980 C C . PHE A 1 125 ? 13.567 -2.770 -14.424 1.00 95.75 125 PHE A C 1
ATOM 982 O O . PHE A 1 125 ? 13.323 -3.930 -14.752 1.00 95.75 125 PHE A O 1
ATOM 989 N N . THR A 1 126 ? 14.334 -2.470 -13.383 1.00 92.75 126 THR A N 1
ATOM 990 C CA . THR A 1 126 ? 14.889 -3.461 -12.459 1.00 92.75 126 THR A CA 1
ATOM 991 C C . THR A 1 126 ? 14.544 -3.060 -11.042 1.00 92.75 126 THR A C 1
ATOM 993 O O . THR A 1 126 ? 14.368 -1.868 -10.770 1.00 92.75 126 THR A O 1
ATOM 996 N N . PHE A 1 127 ? 14.492 -4.035 -10.134 1.00 86.38 127 PHE A N 1
ATOM 997 C CA . PHE A 1 127 ? 14.149 -3.754 -8.748 1.00 86.38 127 PHE A CA 1
ATOM 998 C C . PHE A 1 127 ? 15.224 -2.860 -8.137 1.00 86.38 127 PHE A C 1
ATOM 1000 O O . PHE A 1 127 ? 16.364 -3.274 -7.928 1.00 86.38 127 PHE A O 1
ATOM 1007 N N . ALA A 1 128 ? 14.853 -1.610 -7.882 1.00 77.00 128 ALA A N 1
ATOM 1008 C CA . ALA A 1 128 ? 15.685 -0.645 -7.189 1.00 77.00 128 ALA A CA 1
ATOM 1009 C C . ALA A 1 128 ? 15.254 -0.651 -5.724 1.00 77.00 128 ALA A C 1
ATOM 1011 O O . ALA A 1 128 ? 14.642 0.298 -5.232 1.00 77.00 128 ALA A O 1
ATOM 1012 N N . GLY A 1 129 ? 15.494 -1.784 -5.063 1.00 62.84 129 GLY A N 1
ATOM 1013 C CA . GLY A 1 129 ? 15.299 -1.913 -3.629 1.00 62.84 129 GLY A CA 1
ATOM 1014 C C . GLY A 1 129 ? 16.306 -1.055 -2.859 1.00 62.84 129 GLY A C 1
ATOM 1015 O O . GLY A 1 129 ? 17.349 -0.679 -3.402 1.00 62.84 129 GLY A O 1
ATOM 1016 N N . PRO A 1 130 ? 16.028 -0.742 -1.591 1.00 54.84 130 PRO A N 1
ATOM 1017 C CA . PRO A 1 130 ? 16.955 0.008 -0.761 1.00 54.84 130 PRO A CA 1
ATOM 1018 C C . PRO A 1 130 ? 18.307 -0.702 -0.689 1.00 54.84 130 PRO A C 1
ATOM 1020 O O . PRO A 1 130 ? 18.398 -1.898 -0.406 1.00 54.84 130 PRO A O 1
ATOM 1023 N N . SER A 1 131 ? 19.377 0.058 -0.917 1.00 45.12 131 SER A N 1
ATOM 1024 C CA . SER A 1 131 ? 20.752 -0.377 -0.692 1.00 45.12 131 SER A CA 1
ATOM 1025 C C . SER A 1 131 ? 20.991 -0.531 0.818 1.00 45.12 131 SER A C 1
ATOM 1027 O O . SER A 1 131 ? 21.579 0.338 1.456 1.00 45.12 131 SER A O 1
ATOM 1029 N N . GLY A 1 132 ? 20.507 -1.632 1.395 1.00 38.81 132 GLY A N 1
ATOM 1030 C CA . GLY A 1 132 ? 20.709 -2.009 2.793 1.00 38.81 132 GLY A CA 1
ATOM 1031 C C . GLY A 1 132 ? 19.443 -1.948 3.646 1.00 38.81 132 GLY A C 1
ATOM 1032 O O . GLY A 1 132 ? 19.024 -0.879 4.074 1.00 38.81 132 GLY A O 1
ATOM 1033 N N . LEU A 1 133 ? 18.886 -3.113 3.969 1.00 34.09 133 LEU A N 1
ATOM 1034 C CA . LEU A 1 133 ? 19.055 -3.777 5.268 1.00 34.09 133 LEU A CA 1
ATOM 1035 C C . LEU A 1 133 ? 18.335 -5.130 5.204 1.00 34.09 133 LEU A C 1
ATOM 1037 O O . LEU A 1 133 ? 17.139 -5.191 4.940 1.00 34.09 133 LEU A O 1
ATOM 1041 N N . VAL A 1 134 ? 19.127 -6.185 5.401 1.00 34.81 134 VAL A N 1
ATOM 1042 C CA . VAL A 1 134 ? 18.681 -7.486 5.920 1.00 34.81 134 VAL A CA 1
ATOM 1043 C C . VAL A 1 134 ? 18.262 -7.295 7.374 1.00 34.81 134 V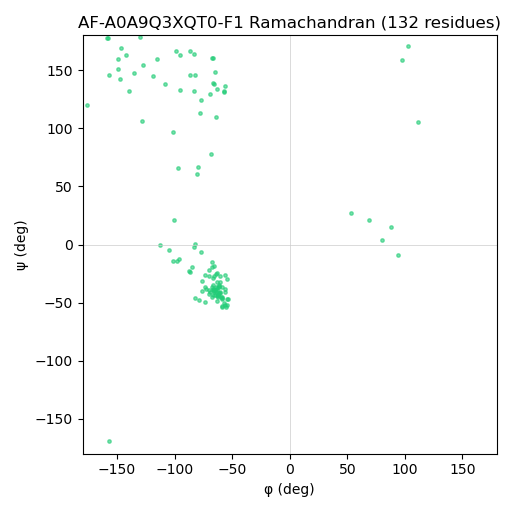AL A C 1
ATOM 1045 O O . VAL A 1 134 ? 18.940 -6.479 8.048 1.00 34.81 134 VAL A O 1
#

Nearest PDB structures (foldseek):
  6abq-assembly1_A  TM=7.310E-01  e=2.355E-02  Listeria monocytogenes
  6abt-assembly1_A  TM=7.227E-01  e=4.672E-02  Listeria monocytogenes
  4esb-assembly1_A-2  TM=7.327E-01  e=5.631E-02  Bacillus cereus ATCC 14579
  6abq-assembly1_B  TM=7.349E-01  e=5.993E-02  Listeria monocytogenes
  3hhh-assembly1_B  TM=6.992E-01  e=2.358E-01  Enterococcus faecalis